Protein AF-A0A554K2M8-F1 (afdb_monomer_lite)

Foldseek 3Di:
DQADFPDADWDKDADPVRFKIKTWTKTKRDNVLRPDPLRNVLRVQLRVQCRPPVDDPVCQQQAQRPVGSVDGNVRVQVVSCVVSVIHMDGPDMDMGGD

Sequence (98 aa):
MEKALNQGVVESY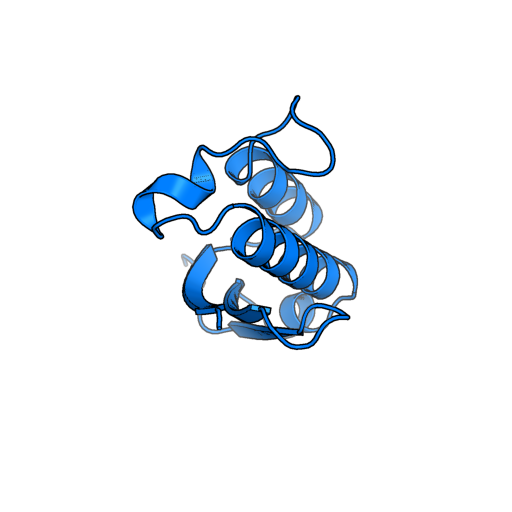IHSNRKVGVLLELRCETDFVARTDEFKTLAHELCLQVAALNPKKSELMGQPWIKDAAKTIKDLITEYAEKLGENIVVKRFIRYEL

Secondary structure (DSSP, 8-state):
-PPP--EEEEEEEE-TTSSEEEEEEEEES-HHHHTSHHHHHHHHHHHHHHHHH---HHHHTTSEETTEEEEEHHHHHHHHHHHHTS--EEEEEEEEE-

pLDDT: mean 96.4, std 7.31, range [51.28, 98.88]

Structure (mmCIF, N/CA/C/O backbone):
data_AF-A0A554K2M8-F1
#
_entry.id   AF-A0A554K2M8-F1
#
loop_
_atom_site.group_PDB
_atom_site.id
_atom_site.type_symbol
_atom_site.label_atom_id
_atom_site.label_alt_id
_atom_site.label_comp_id
_atom_site.label_asym_id
_atom_site.label_entity_id
_atom_site.label_seq_id
_atom_site.pdbx_PDB_ins_code
_atom_site.Cartn_x
_atom_site.Cartn_y
_atom_site.Cartn_z
_atom_site.occupancy
_atom_site.B_iso_or_equiv
_atom_site.auth_seq_id
_atom_site.auth_comp_id
_atom_site.auth_asym_id
_atom_site.auth_atom_id
_atom_site.pdbx_PDB_model_num
ATOM 1 N N . MET A 1 1 ? -9.659 -6.185 23.335 1.00 51.28 1 MET A N 1
ATOM 2 C CA . MET A 1 1 ? -9.825 -7.034 22.138 1.00 51.28 1 MET A CA 1
ATOM 3 C C . MET A 1 1 ? -8.956 -6.437 21.058 1.00 51.28 1 MET A C 1
ATOM 5 O O . MET A 1 1 ? -9.173 -5.284 20.714 1.00 51.28 1 MET A O 1
ATOM 9 N N . GLU A 1 2 ? -7.954 -7.170 20.590 1.00 54.72 2 GLU A N 1
ATOM 10 C CA . GLU A 1 2 ? -7.247 -6.819 19.358 1.00 54.72 2 GLU A CA 1
ATOM 11 C C . GLU A 1 2 ? -8.264 -6.922 18.211 1.00 54.72 2 GLU A C 1
ATOM 13 O O . GLU A 1 2 ? -8.935 -7.949 18.070 1.00 54.72 2 GLU A O 1
ATOM 18 N N . LYS A 1 3 ? -8.505 -5.827 17.484 1.00 67.62 3 LYS A N 1
ATOM 19 C CA . LYS A 1 3 ? -9.487 -5.819 16.393 1.00 67.62 3 LYS A CA 1
ATOM 20 C C . LYS A 1 3 ? -8.943 -6.660 15.236 1.00 67.62 3 LYS A C 1
ATOM 22 O O . LYS A 1 3 ? -7.775 -6.563 14.875 1.00 67.62 3 LYS A O 1
ATOM 27 N N . ALA A 1 4 ? -9.787 -7.506 14.652 1.00 80.69 4 ALA A N 1
ATOM 28 C CA . ALA A 1 4 ? -9.380 -8.361 13.543 1.00 80.69 4 ALA A CA 1
ATOM 29 C C . ALA A 1 4 ? -9.188 -7.548 12.246 1.00 80.69 4 ALA A C 1
ATOM 31 O O . ALA A 1 4 ? -10.066 -6.779 11.859 1.00 80.69 4 ALA A O 1
ATOM 32 N N . LEU A 1 5 ? -8.079 -7.777 11.536 1.00 87.94 5 LEU A N 1
ATOM 33 C CA . LEU A 1 5 ? -7.765 -7.174 10.229 1.00 87.94 5 LEU A CA 1
ATOM 34 C C . LEU A 1 5 ? -8.553 -7.843 9.087 1.00 87.94 5 LEU A C 1
ATOM 36 O O . LEU A 1 5 ? -7.998 -8.595 8.271 1.00 87.94 5 LEU A O 1
ATOM 40 N N . ASN A 1 6 ? -9.863 -7.596 9.062 1.00 92.62 6 ASN A N 1
ATOM 41 C CA . ASN A 1 6 ? -10.808 -8.224 8.133 1.00 92.62 6 ASN A CA 1
ATOM 42 C C . ASN A 1 6 ? -11.439 -7.248 7.128 1.00 92.62 6 ASN A C 1
ATOM 44 O O . ASN A 1 6 ? -12.207 -7.692 6.278 1.00 92.62 6 ASN A O 1
ATOM 48 N N . GLN A 1 7 ? -11.124 -5.955 7.211 1.00 97.50 7 GLN A N 1
ATOM 49 C CA . GLN A 1 7 ? -11.601 -4.924 6.285 1.00 97.50 7 GLN A CA 1
ATOM 50 C C . GLN A 1 7 ? -10.439 -4.394 5.440 1.00 97.50 7 GLN A C 1
ATOM 52 O O . GLN A 1 7 ? -9.280 -4.727 5.697 1.00 97.50 7 GLN A O 1
ATOM 57 N N . GLY A 1 8 ? -10.734 -3.610 4.402 1.00 97.81 8 GLY A N 1
ATOM 58 C CA . GLY A 1 8 ? -9.716 -3.022 3.534 1.00 97.81 8 GLY A CA 1
ATOM 59 C C . GLY A 1 8 ? -10.150 -2.891 2.079 1.00 97.81 8 GLY A C 1
ATOM 60 O O . GLY A 1 8 ? -11.339 -2.921 1.770 1.00 97.81 8 GLY A O 1
ATOM 61 N N . VAL A 1 9 ? -9.170 -2.768 1.183 1.00 98.56 9 VAL A N 1
ATOM 62 C CA . VAL A 1 9 ? -9.387 -2.612 -0.262 1.00 98.56 9 VAL A CA 1
ATOM 63 C C . VAL A 1 9 ? -8.470 -3.523 -1.074 1.00 98.56 9 VAL A C 1
ATOM 65 O O . VAL A 1 9 ? -7.367 -3.879 -0.649 1.00 98.56 9 VAL A O 1
ATOM 68 N N . VAL A 1 10 ? -8.928 -3.868 -2.276 1.00 98.62 10 VAL A N 1
ATOM 69 C CA . VAL A 1 10 ? -8.060 -4.339 -3.357 1.00 98.62 10 VAL A CA 1
ATOM 70 C C . VAL A 1 10 ? -7.889 -3.176 -4.322 1.00 98.62 10 VAL A C 1
ATOM 72 O O . VAL A 1 10 ? -8.847 -2.785 -4.983 1.00 98.62 10 VAL A O 1
ATOM 75 N N . GLU A 1 11 ? -6.684 -2.621 -4.373 1.00 98.75 11 GLU A N 1
ATOM 76 C CA . GLU A 1 11 ? -6.327 -1.514 -5.255 1.00 98.75 11 GLU A CA 1
ATOM 77 C C . GLU A 1 11 ? -5.616 -2.037 -6.505 1.00 98.75 11 GLU A C 1
ATOM 79 O O . GLU A 1 11 ? -4.915 -3.055 -6.465 1.00 98.75 11 GLU A O 1
ATOM 84 N N . SER A 1 12 ? -5.805 -1.338 -7.621 1.00 98.62 12 SER A N 1
ATOM 85 C CA . SER A 1 12 ? -5.179 -1.661 -8.895 1.00 98.62 12 SER A CA 1
ATOM 86 C C . SER A 1 12 ? -4.457 -0.457 -9.481 1.00 98.62 12 SER A C 1
ATOM 88 O O . SER A 1 12 ? -4.952 0.667 -9.454 1.00 98.62 12 SER A O 1
ATOM 90 N N . TYR A 1 13 ? -3.300 -0.701 -10.084 1.00 98.69 13 TYR A N 1
ATOM 91 C CA . TYR A 1 13 ? -2.591 0.305 -10.862 1.00 98.69 13 TYR A CA 1
ATOM 92 C C . TYR A 1 13 ? -2.159 -0.283 -12.194 1.00 98.69 13 TYR A C 1
ATOM 94 O O . TYR A 1 13 ? -1.492 -1.313 -12.229 1.00 98.69 13 TYR A O 1
ATOM 102 N N . ILE A 1 14 ? -2.501 0.393 -13.288 1.00 98.62 14 ILE A N 1
ATOM 103 C CA . ILE A 1 14 ? -2.018 0.073 -14.630 1.00 98.62 14 ILE A CA 1
ATOM 104 C C . ILE A 1 14 ? -1.189 1.257 -15.105 1.00 98.62 14 ILE A C 1
ATOM 106 O O . ILE A 1 14 ? -1.689 2.379 -15.187 1.00 98.62 14 ILE A O 1
ATOM 110 N N . HIS A 1 15 ? 0.082 1.010 -15.414 1.00 98.19 15 HIS A N 1
ATOM 111 C CA . HIS A 1 15 ? 0.964 2.057 -15.904 1.00 98.19 15 HIS A CA 1
ATOM 112 C C . HIS A 1 15 ? 0.477 2.579 -17.264 1.00 98.19 15 HIS A C 1
ATOM 114 O O . HIS A 1 15 ? -0.139 1.849 -18.043 1.00 98.19 15 HIS A O 1
ATOM 120 N N . SER A 1 16 ? 0.763 3.844 -17.577 1.00 97.50 16 SER A N 1
ATOM 121 C CA . SER A 1 16 ? 0.210 4.538 -18.753 1.00 97.50 16 SER A CA 1
ATOM 122 C C . SER A 1 16 ? 0.541 3.852 -20.084 1.00 97.50 16 SER A C 1
ATOM 124 O 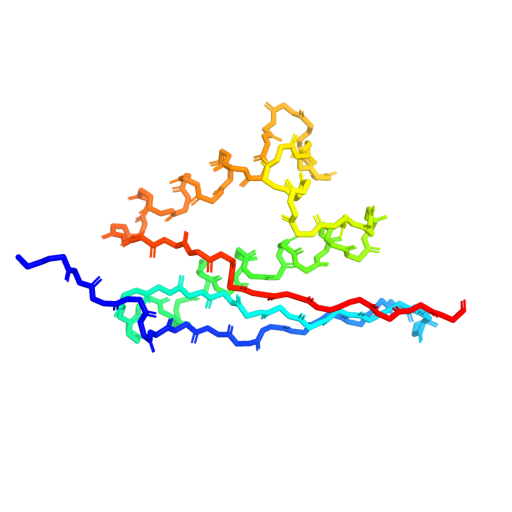O . SER A 1 16 ? -0.275 3.859 -21.004 1.00 97.50 16 SER A O 1
ATOM 126 N N . ASN A 1 17 ? 1.703 3.197 -20.175 1.00 97.62 17 ASN A N 1
ATOM 127 C CA . ASN A 1 17 ? 2.119 2.421 -21.347 1.00 97.62 17 ASN A CA 1
ATOM 128 C C . ASN A 1 17 ? 1.479 1.019 -21.441 1.00 97.62 17 ASN A C 1
ATOM 130 O O . ASN A 1 17 ? 1.757 0.293 -22.393 1.00 97.62 17 ASN A O 1
ATOM 134 N N . ARG A 1 18 ? 0.655 0.630 -20.457 1.00 97.75 18 ARG A N 1
ATOM 135 C CA . ARG A 1 18 ? -0.037 -0.666 -20.335 1.00 97.75 18 ARG A CA 1
ATOM 136 C C . ARG A 1 18 ? 0.873 -1.901 -20.285 1.00 97.75 18 ARG A C 1
ATOM 138 O O . ARG A 1 18 ? 0.385 -3.011 -20.472 1.00 97.75 18 ARG A O 1
ATOM 145 N N . LYS A 1 19 ? 2.172 -1.733 -20.018 1.00 98.38 19 LYS A N 1
ATOM 146 C CA . LYS A 1 19 ? 3.134 -2.842 -19.894 1.00 98.38 19 LYS A CA 1
ATOM 147 C C . LYS A 1 19 ? 3.354 -3.313 -18.464 1.00 98.38 19 LYS A C 1
ATOM 149 O O . LYS A 1 19 ? 3.830 -4.422 -18.286 1.00 98.38 19 LYS A O 1
ATOM 154 N N . VAL A 1 20 ? 3.007 -2.498 -17.465 1.00 98.69 20 VAL A N 1
ATOM 155 C CA . VAL A 1 20 ? 3.123 -2.846 -16.041 1.00 98.69 20 VAL A CA 1
ATOM 156 C C . VAL A 1 20 ? 1.765 -2.695 -15.367 1.00 98.69 20 VAL A C 1
ATOM 158 O O . VAL A 1 20 ? 1.091 -1.678 -15.550 1.00 98.69 20 VAL A O 1
ATOM 161 N N . GLY A 1 21 ? 1.376 -3.696 -14.579 1.00 98.69 21 GLY A N 1
ATOM 162 C CA . GLY A 1 21 ? 0.144 -3.690 -13.794 1.00 98.69 21 GLY A CA 1
ATOM 163 C C . GLY A 1 21 ? 0.349 -4.267 -12.397 1.00 98.69 21 GLY A C 1
ATOM 164 O O . GLY A 1 21 ? 1.113 -5.214 -12.226 1.00 98.69 21 GLY A O 1
ATOM 165 N N . VAL A 1 22 ? -0.333 -3.709 -11.400 1.00 98.88 22 VAL A N 1
ATOM 166 C CA . VAL A 1 22 ? -0.274 -4.135 -9.996 1.00 98.88 22 VAL A CA 1
ATOM 167 C C . VAL A 1 22 ? -1.683 -4.332 -9.451 1.00 98.88 22 VAL A C 1
ATOM 169 O O . VAL A 1 22 ? -2.570 -3.526 -9.721 1.00 98.88 22 VAL A O 1
ATOM 172 N N . LEU A 1 23 ? -1.866 -5.390 -8.659 1.00 98.81 23 LEU A N 1
ATOM 173 C CA . LEU A 1 23 ? -3.005 -5.566 -7.757 1.00 98.81 23 LEU A CA 1
ATOM 174 C C . LEU A 1 23 ? -2.478 -5.724 -6.333 1.00 98.81 23 LEU A C 1
ATOM 176 O O . LEU A 1 23 ? -1.597 -6.555 -6.099 1.00 98.81 23 LEU A O 1
ATOM 180 N N . LEU A 1 24 ? -3.021 -4.962 -5.387 1.00 98.75 24 LEU A N 1
ATOM 181 C CA . LEU A 1 24 ? -2.580 -4.937 -3.994 1.00 98.75 24 LEU A CA 1
ATOM 182 C C . LEU A 1 24 ? -3.776 -5.038 -3.047 1.00 98.75 24 LEU A C 1
ATOM 184 O O . LEU A 1 24 ? -4.738 -4.294 -3.170 1.00 98.75 24 LEU A O 1
ATOM 188 N N . GLU A 1 25 ? -3.700 -5.944 -2.073 1.00 98.62 25 GLU A N 1
ATOM 189 C CA . GLU A 1 25 ? -4.672 -6.053 -0.982 1.00 98.62 25 GLU A CA 1
ATOM 190 C C . GLU A 1 25 ? -4.119 -5.351 0.266 1.00 98.62 25 GLU A C 1
ATOM 192 O O . GLU A 1 25 ? -3.167 -5.841 0.890 1.00 98.62 25 GLU A O 1
ATOM 197 N N . LEU A 1 26 ? -4.730 -4.222 0.631 1.00 98.69 26 LEU A N 1
ATOM 198 C CA . LEU A 1 26 ? -4.423 -3.454 1.837 1.00 98.69 26 LEU A CA 1
ATOM 199 C C . LEU A 1 26 ? -5.535 -3.668 2.860 1.00 98.69 26 LEU A C 1
ATOM 201 O O . LEU A 1 26 ? -6.707 -3.485 2.539 1.00 98.69 26 LEU A O 1
ATOM 205 N N . ARG A 1 27 ? -5.177 -4.054 4.085 1.00 98.38 27 ARG A N 1
ATOM 206 C CA . ARG A 1 27 ? -6.135 -4.340 5.157 1.00 98.38 27 ARG A CA 1
ATOM 207 C C . ARG A 1 27 ? -6.088 -3.308 6.271 1.00 98.38 27 ARG A C 1
ATOM 209 O O . ARG A 1 27 ? -5.007 -2.830 6.602 1.00 98.38 27 ARG A O 1
ATOM 216 N N . CYS A 1 28 ? -7.251 -3.063 6.859 1.00 97.81 28 CYS A N 1
ATOM 217 C CA . CYS A 1 28 ? -7.478 -2.293 8.077 1.00 97.81 28 CYS A CA 1
ATOM 218 C C . CYS A 1 28 ? -8.500 -3.009 8.979 1.00 97.81 28 CYS A C 1
ATOM 220 O O . CYS A 1 28 ? -8.881 -4.161 8.728 1.00 97.81 28 CYS A O 1
ATOM 222 N N . GLU A 1 29 ? -8.920 -2.356 10.059 1.00 97.31 29 GLU A N 1
ATOM 223 C CA . GLU A 1 29 ? -9.786 -2.957 11.072 1.00 97.31 29 GLU A CA 1
ATOM 224 C C . GLU A 1 29 ? -11.267 -2.722 10.766 1.00 97.31 29 GLU A C 1
ATOM 226 O O . GLU A 1 29 ? -12.081 -3.629 10.960 1.00 97.31 29 GLU A O 1
ATOM 231 N N . THR A 1 30 ? -11.631 -1.534 10.270 1.00 96.81 30 THR A N 1
ATOM 232 C CA . THR A 1 30 ? -13.029 -1.173 10.000 1.00 96.81 30 THR A CA 1
ATOM 233 C C . THR A 1 30 ? -13.294 -0.791 8.547 1.00 96.81 30 THR A C 1
ATOM 235 O O . THR A 1 30 ? -12.438 -0.285 7.824 1.00 96.81 30 THR A O 1
ATOM 238 N N . ASP A 1 31 ? -14.538 -1.010 8.119 1.00 96.50 31 ASP A N 1
ATOM 239 C CA . ASP A 1 31 ? -15.028 -0.608 6.797 1.00 96.50 31 ASP A CA 1
ATOM 240 C C . ASP A 1 31 ? -15.156 0.922 6.678 1.00 96.50 31 ASP A C 1
ATOM 242 O O . ASP A 1 31 ? -15.100 1.471 5.582 1.00 96.50 31 ASP A O 1
ATOM 246 N N . PHE A 1 32 ? -15.265 1.638 7.805 1.00 96.56 32 PHE A N 1
ATOM 247 C CA . PHE A 1 32 ? -15.252 3.100 7.805 1.00 96.56 32 PHE A CA 1
ATOM 248 C C . PHE A 1 32 ? -13.910 3.633 7.290 1.00 96.56 32 PHE A C 1
ATOM 250 O O . PHE A 1 32 ? -13.897 4.421 6.346 1.00 96.56 32 PHE A O 1
ATOM 257 N N . VAL A 1 33 ? -12.791 3.147 7.844 1.00 97.69 33 VAL A N 1
ATOM 258 C CA . VAL A 1 33 ? -11.446 3.532 7.384 1.00 97.69 33 VAL A CA 1
ATOM 259 C C . VAL A 1 33 ? -11.178 3.040 5.964 1.00 97.69 33 VAL A C 1
ATOM 261 O O . VAL A 1 33 ? -10.662 3.804 5.156 1.00 97.69 33 VAL A O 1
ATOM 264 N N . ALA A 1 34 ? -11.601 1.822 5.607 1.00 98.06 34 ALA A N 1
ATOM 265 C CA . ALA A 1 34 ? -11.409 1.282 4.256 1.00 98.06 34 ALA A CA 1
ATOM 266 C C . ALA A 1 34 ? -11.999 2.173 3.140 1.00 98.06 34 ALA A C 1
ATOM 268 O O . ALA A 1 34 ? -11.561 2.115 1.988 1.00 98.06 34 ALA A O 1
ATOM 269 N N . ARG A 1 35 ? -13.007 2.993 3.465 1.00 97.50 35 ARG A N 1
ATOM 270 C CA . ARG A 1 35 ? -13.718 3.854 2.511 1.00 97.50 35 ARG A CA 1
ATOM 271 C C . ARG A 1 35 ? -13.156 5.271 2.405 1.00 97.50 35 ARG A C 1
ATOM 273 O O . ARG A 1 35 ? -13.568 5.967 1.472 1.00 97.50 35 ARG A O 1
ATOM 280 N N . THR A 1 36 ? -12.252 5.690 3.292 1.00 98.38 36 THR A N 1
ATOM 281 C CA . THR A 1 36 ? -11.693 7.051 3.284 1.00 98.38 36 THR A CA 1
ATOM 282 C C . THR A 1 36 ? -10.750 7.275 2.107 1.00 98.38 36 THR A C 1
ATOM 284 O O . THR A 1 36 ? -10.138 6.341 1.577 1.00 98.38 36 THR A O 1
AT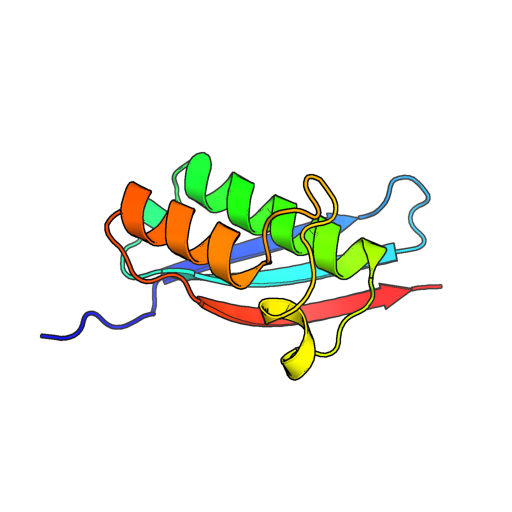OM 287 N N . ASP A 1 37 ? -10.625 8.534 1.693 1.00 98.38 37 ASP A N 1
ATOM 288 C CA . ASP A 1 37 ? -9.727 8.908 0.602 1.00 98.38 37 ASP A CA 1
ATOM 289 C C . ASP A 1 37 ? -8.265 8.773 1.026 1.00 98.38 37 ASP A C 1
ATOM 291 O O . ASP A 1 37 ? -7.426 8.381 0.219 1.00 98.38 37 ASP A O 1
ATOM 295 N N . GLU A 1 38 ? -7.951 8.999 2.302 1.00 98.31 38 GLU A N 1
ATOM 296 C CA . GLU A 1 38 ? -6.623 8.762 2.859 1.00 98.31 38 GLU A CA 1
ATOM 297 C C . GLU A 1 38 ? -6.205 7.294 2.721 1.00 98.31 38 GLU A C 1
ATOM 299 O O . GLU A 1 38 ? -5.105 7.009 2.249 1.00 98.31 38 GLU A O 1
ATOM 304 N N . PHE A 1 39 ? -7.074 6.348 3.089 1.00 98.56 39 PHE A N 1
ATOM 305 C CA . PHE A 1 39 ? -6.739 4.926 3.012 1.00 98.56 39 PHE A CA 1
ATOM 306 C C . PHE A 1 39 ? -6.546 4.462 1.563 1.00 98.56 39 PHE A C 1
ATOM 308 O O . PHE A 1 39 ? -5.584 3.756 1.252 1.00 98.56 39 PHE A O 1
ATOM 315 N N . LYS A 1 40 ? -7.419 4.913 0.652 1.00 98.69 40 LYS A N 1
ATOM 316 C CA . LYS A 1 40 ? -7.293 4.636 -0.788 1.00 98.69 40 LYS A CA 1
ATOM 317 C C . LYS A 1 40 ? -6.046 5.281 -1.388 1.00 98.69 40 LYS A C 1
ATOM 319 O O . LYS A 1 40 ? -5.363 4.654 -2.192 1.00 98.69 40 LYS A O 1
ATOM 324 N N . THR A 1 41 ? -5.700 6.492 -0.950 1.00 98.62 41 THR A N 1
ATOM 325 C CA . THR A 1 41 ? -4.462 7.170 -1.357 1.00 98.62 41 THR A CA 1
ATOM 326 C C . THR A 1 41 ? -3.252 6.331 -0.970 1.00 98.62 41 THR A C 1
ATOM 328 O O . THR A 1 41 ? -2.427 6.039 -1.830 1.00 98.62 41 THR A O 1
ATOM 331 N N . LEU A 1 42 ? -3.172 5.850 0.275 1.00 98.75 42 LEU A N 1
ATOM 332 C CA . LEU A 1 42 ? -2.090 4.956 0.694 1.00 98.75 42 LEU A CA 1
ATOM 333 C C . LEU A 1 42 ? -2.026 3.686 -0.169 1.00 98.75 42 LEU A C 1
ATOM 335 O O . LEU A 1 42 ? -0.948 3.312 -0.626 1.00 98.75 42 LEU A O 1
ATOM 339 N N . ALA A 1 43 ? -3.162 3.028 -0.418 1.00 98.81 43 ALA A N 1
ATOM 340 C CA . ALA A 1 43 ? -3.206 1.830 -1.258 1.00 98.81 43 ALA A CA 1
ATOM 341 C C . ALA A 1 43 ? -2.681 2.101 -2.680 1.00 98.81 43 ALA A C 1
ATOM 343 O O . ALA A 1 43 ? -1.918 1.294 -3.226 1.00 98.81 43 ALA A O 1
ATOM 344 N N . HIS A 1 44 ? -3.030 3.257 -3.250 1.00 98.81 44 HIS A N 1
ATOM 345 C CA . HIS A 1 44 ? -2.550 3.690 -4.556 1.00 98.81 44 HIS A CA 1
ATOM 346 C C . HIS A 1 44 ? -1.040 3.967 -4.553 1.00 98.81 44 HIS A C 1
ATOM 348 O O . HIS A 1 44 ? -0.326 3.455 -5.413 1.00 98.81 44 HIS A O 1
ATOM 354 N N . GLU A 1 45 ? -0.522 4.696 -3.560 1.00 98.69 45 GLU A N 1
ATOM 355 C CA . GLU A 1 45 ? 0.918 4.957 -3.411 1.00 98.69 45 GLU A CA 1
ATOM 356 C C . GLU A 1 45 ? 1.733 3.663 -3.304 1.00 98.69 45 GLU A C 1
ATOM 358 O O . GLU A 1 45 ? 2.788 3.527 -3.926 1.00 98.69 45 GLU A O 1
ATOM 363 N N . LEU A 1 46 ? 1.221 2.675 -2.568 1.00 98.81 46 LEU A N 1
ATOM 364 C CA . LEU A 1 46 ? 1.849 1.360 -2.461 1.00 98.81 46 LEU A CA 1
ATOM 365 C C . LEU A 1 46 ? 1.825 0.605 -3.798 1.00 98.81 46 LEU A C 1
ATOM 367 O O . LEU A 1 46 ? 2.791 -0.084 -4.127 1.00 98.81 46 LEU A O 1
ATOM 371 N N . CYS A 1 47 ? 0.772 0.759 -4.606 1.00 98.81 47 CYS A N 1
ATOM 372 C CA . CYS A 1 47 ? 0.760 0.219 -5.965 1.00 98.81 47 CYS A CA 1
ATOM 373 C C . CYS A 1 47 ? 1.818 0.883 -6.855 1.00 98.81 47 CYS A C 1
ATOM 375 O O . CYS A 1 47 ? 2.511 0.174 -7.586 1.00 98.81 47 CYS A O 1
ATOM 377 N N . LEU A 1 48 ? 1.984 2.210 -6.773 1.00 98.62 48 LEU A N 1
ATOM 378 C CA . LEU A 1 48 ? 3.029 2.935 -7.507 1.00 98.62 48 LEU A CA 1
ATOM 379 C C . LEU A 1 48 ? 4.428 2.456 -7.103 1.00 98.62 48 LEU A C 1
ATOM 381 O O . LEU A 1 48 ? 5.259 2.184 -7.971 1.00 98.62 48 LEU A O 1
ATOM 385 N N . GLN A 1 49 ? 4.665 2.283 -5.800 1.00 98.62 49 GLN A N 1
ATOM 386 C CA . GLN A 1 49 ? 5.911 1.734 -5.266 1.00 98.62 49 GLN A CA 1
ATOM 387 C C . GLN A 1 49 ? 6.213 0.352 -5.859 1.00 98.62 49 GLN A C 1
ATOM 389 O O . GLN A 1 49 ? 7.300 0.119 -6.392 1.00 98.62 49 GLN A O 1
ATOM 394 N N . VAL A 1 50 ? 5.244 -0.567 -5.782 1.00 98.75 50 VAL A N 1
ATOM 395 C CA . VAL A 1 50 ? 5.402 -1.934 -6.292 1.00 98.75 50 VAL A CA 1
ATOM 396 C C . VAL A 1 50 ? 5.638 -1.918 -7.800 1.00 98.75 50 VAL A C 1
ATOM 398 O O . VAL A 1 50 ? 6.535 -2.612 -8.279 1.00 98.75 50 VAL A O 1
ATOM 401 N N . ALA A 1 51 ? 4.879 -1.112 -8.546 1.00 98.56 51 ALA A N 1
ATOM 402 C CA . ALA A 1 51 ? 5.004 -1.000 -9.995 1.00 98.56 51 ALA A CA 1
ATOM 403 C C . ALA A 1 51 ? 6.408 -0.548 -10.413 1.00 98.56 51 ALA A C 1
ATOM 405 O O . ALA A 1 51 ? 6.972 -1.129 -11.344 1.00 98.56 51 ALA A O 1
ATOM 406 N N . ALA A 1 52 ? 6.961 0.441 -9.706 1.00 97.94 52 ALA A N 1
ATOM 407 C CA . ALA A 1 52 ? 8.252 1.044 -10.008 1.00 97.94 52 ALA A CA 1
ATOM 408 C C . ALA A 1 52 ? 9.444 0.154 -9.631 1.00 97.94 52 ALA A C 1
ATOM 410 O O . ALA A 1 52 ? 10.394 0.067 -10.404 1.00 97.94 52 ALA A O 1
ATOM 411 N N . LEU A 1 53 ? 9.413 -0.493 -8.460 1.00 97.88 53 LEU A N 1
ATOM 412 C CA . LEU A 1 53 ? 10.602 -1.156 -7.903 1.00 97.88 53 LEU A CA 1
ATOM 413 C C . LEU A 1 53 ? 10.565 -2.687 -7.936 1.00 97.88 53 LEU A C 1
ATOM 415 O O . LEU A 1 53 ? 11.556 -3.314 -7.573 1.00 97.88 53 LEU A O 1
ATOM 419 N N . ASN A 1 54 ? 9.444 -3.294 -8.341 1.00 98.06 54 ASN A N 1
ATOM 420 C CA . ASN A 1 54 ? 9.264 -4.750 -8.398 1.00 98.06 54 ASN A CA 1
ATOM 421 C C . ASN A 1 54 ? 9.766 -5.512 -7.139 1.00 98.06 54 ASN A C 1
ATOM 423 O O . ASN A 1 54 ? 10.513 -6.486 -7.268 1.00 98.06 54 ASN A O 1
ATOM 427 N N . PRO A 1 55 ? 9.404 -5.081 -5.912 1.00 98.00 55 PRO A N 1
ATOM 428 C CA . PRO A 1 55 ? 9.873 -5.728 -4.691 1.00 98.00 55 PRO A CA 1
ATOM 429 C C . PRO A 1 55 ? 9.327 -7.144 -4.541 1.00 98.00 55 PRO A C 1
ATOM 431 O O . PRO A 1 55 ? 8.162 -7.412 -4.851 1.00 98.00 55 PRO A O 1
ATOM 434 N N . LYS A 1 56 ? 10.088 -8.022 -3.879 1.00 97.00 56 LYS A N 1
ATOM 435 C CA . LYS A 1 56 ? 9.457 -9.140 -3.167 1.00 97.00 56 LYS A CA 1
ATOM 436 C C . LYS A 1 56 ? 8.704 -8.601 -1.955 1.00 97.00 56 LYS A C 1
ATOM 438 O O . LYS A 1 56 ? 9.090 -7.606 -1.343 1.00 97.00 56 LYS A O 1
ATOM 443 N N . LYS A 1 57 ? 7.658 -9.308 -1.521 1.00 93.50 57 LYS A N 1
ATOM 444 C CA . LYS A 1 57 ? 6.869 -8.902 -0.344 1.00 93.50 57 LYS A CA 1
ATOM 445 C C . LYS A 1 57 ? 7.727 -8.668 0.911 1.00 93.50 57 LYS A C 1
ATOM 447 O O . LYS A 1 57 ? 7.438 -7.753 1.672 1.00 93.50 57 LYS A O 1
ATOM 452 N N . SER A 1 58 ? 8.768 -9.476 1.118 1.00 96.38 58 SER A N 1
ATOM 453 C CA . SER A 1 58 ? 9.695 -9.358 2.255 1.00 96.38 58 SER A CA 1
ATOM 454 C C . SER A 1 58 ? 10.558 -8.095 2.230 1.00 96.38 58 SER A C 1
ATOM 456 O O . SER A 1 58 ? 11.089 -7.711 3.264 1.00 96.38 58 SER A O 1
ATOM 458 N N . GLU A 1 59 ? 10.713 -7.465 1.069 1.00 97.38 59 GLU A N 1
ATOM 459 C CA . GLU A 1 59 ? 11.597 -6.316 0.865 1.00 97.38 59 GLU A CA 1
ATOM 460 C C . GLU A 1 59 ? 10.830 -4.992 0.949 1.00 97.38 59 GLU A C 1
ATOM 462 O O . GLU A 1 59 ? 11.391 -3.997 1.399 1.00 97.38 59 GLU A O 1
ATOM 467 N N . LEU A 1 60 ? 9.541 -4.988 0.571 1.00 98.06 60 LEU A N 1
ATOM 468 C CA . LEU A 1 60 ? 8.715 -3.783 0.416 1.00 98.06 60 LEU A CA 1
ATOM 469 C C . LEU A 1 60 ? 8.826 -2.809 1.598 1.00 98.06 60 LEU A C 1
ATOM 471 O O . LEU A 1 60 ? 9.053 -1.624 1.390 1.00 98.06 60 LEU A O 1
ATOM 475 N N . MET A 1 61 ? 8.690 -3.301 2.832 1.00 98.00 61 MET A N 1
ATOM 476 C CA . MET A 1 61 ? 8.632 -2.450 4.030 1.00 98.00 61 MET A CA 1
ATOM 477 C C . MET A 1 61 ? 9.913 -1.638 4.260 1.00 98.00 61 MET A C 1
ATOM 479 O O . MET A 1 61 ? 9.842 -0.540 4.804 1.00 98.00 61 MET A O 1
ATOM 483 N N . GLY A 1 62 ? 11.071 -2.178 3.869 1.00 98.00 62 GLY A N 1
ATOM 484 C CA . GLY A 1 62 ? 12.370 -1.526 4.052 1.00 98.00 62 GLY A CA 1
ATOM 485 C C . GLY A 1 62 ? 12.774 -0.614 2.896 1.00 98.00 62 GLY A C 1
ATOM 486 O O . GLY A 1 62 ? 13.817 0.029 2.975 1.00 98.00 62 GLY A O 1
ATOM 487 N N . GLN A 1 63 ? 11.993 -0.565 1.815 1.00 98.25 63 GLN A N 1
ATOM 488 C CA . GLN A 1 63 ? 12.329 0.272 0.671 1.00 98.25 63 GLN A CA 1
ATOM 489 C C . GLN A 1 63 ? 12.119 1.755 0.988 1.00 98.25 63 GLN A C 1
ATOM 491 O O . GLN A 1 63 ? 11.117 2.098 1.626 1.00 98.25 63 GLN A O 1
ATOM 496 N N . PRO A 1 64 ? 12.997 2.639 0.484 1.00 98.38 64 PRO A N 1
ATOM 497 C CA . PRO A 1 64 ? 12.706 4.062 0.405 1.00 98.38 64 PRO A CA 1
ATOM 498 C C . PRO A 1 64 ? 11.448 4.293 -0.434 1.00 98.38 64 PRO A C 1
ATOM 500 O O . PRO A 1 64 ? 11.243 3.637 -1.464 1.00 98.38 64 PRO A O 1
ATOM 503 N N . TRP A 1 65 ? 10.603 5.222 -0.004 1.00 98.38 65 TRP A N 1
ATOM 504 C CA . TRP A 1 65 ? 9.417 5.601 -0.755 1.00 98.38 65 TRP A CA 1
ATOM 505 C C . TRP A 1 65 ? 9.814 6.396 -2.001 1.00 98.38 65 TRP A C 1
ATOM 507 O O . TRP A 1 65 ? 10.567 7.363 -1.929 1.00 98.38 65 TRP A O 1
ATOM 517 N N . ILE A 1 66 ? 9.283 6.012 -3.163 1.00 97.50 66 ILE A N 1
ATOM 518 C CA . ILE A 1 66 ? 9.653 6.620 -4.451 1.00 97.50 66 ILE A CA 1
ATOM 519 C C . ILE A 1 66 ? 9.385 8.130 -4.551 1.00 97.50 66 ILE A C 1
ATOM 521 O O . ILE A 1 66 ? 10.007 8.788 -5.382 1.00 97.50 66 ILE A O 1
ATOM 525 N N . LYS A 1 67 ? 8.466 8.689 -3.750 1.00 96.25 67 LYS A N 1
ATOM 526 C CA . LYS A 1 67 ? 8.176 10.135 -3.754 1.00 96.25 67 LYS A CA 1
ATOM 527 C C . LYS A 1 67 ? 9.011 10.927 -2.753 1.00 96.25 67 LYS A C 1
ATOM 529 O O . LYS A 1 67 ? 9.177 12.128 -2.938 1.00 96.25 67 LYS A O 1
ATOM 534 N N . ASP A 1 68 ? 9.528 10.267 -1.723 1.00 96.81 68 ASP A N 1
ATOM 535 C CA . ASP A 1 68 ? 10.394 10.867 -0.715 1.00 96.81 68 ASP A CA 1
ATOM 536 C C . ASP A 1 68 ? 11.291 9.784 -0.105 1.00 96.81 68 ASP A C 1
ATOM 538 O O . ASP A 1 68 ? 10.884 9.017 0.770 1.00 96.81 68 ASP A O 1
ATOM 542 N N . ALA A 1 69 ? 12.538 9.737 -0.572 1.00 95.94 69 ALA A N 1
ATOM 543 C CA . ALA A 1 69 ? 13.509 8.736 -0.149 1.00 95.94 69 ALA A CA 1
ATOM 544 C C . ALA A 1 69 ? 13.970 8.904 1.312 1.00 95.94 69 ALA A C 1
ATOM 546 O O . ALA A 1 69 ? 14.668 8.026 1.819 1.00 95.94 69 ALA A O 1
ATOM 547 N N . ALA A 1 70 ? 13.599 9.997 1.993 1.00 97.44 70 ALA A N 1
ATOM 548 C CA . ALA A 1 70 ? 13.861 10.167 3.421 1.00 97.44 70 ALA A CA 1
ATOM 549 C C . ALA A 1 70 ? 12.978 9.261 4.296 1.00 97.44 70 ALA A C 1
ATOM 551 O O . ALA A 1 70 ? 13.298 9.048 5.465 1.00 97.44 70 ALA A O 1
ATOM 552 N N . LYS A 1 71 ? 11.886 8.720 3.740 1.00 97.69 71 LYS A N 1
ATOM 553 C CA . LYS A 1 71 ? 10.957 7.819 4.427 1.00 97.69 71 LYS A CA 1
ATOM 554 C C . LYS A 1 71 ? 11.002 6.427 3.817 1.00 97.69 71 LYS A C 1
ATOM 556 O O . LYS A 1 71 ? 11.086 6.264 2.599 1.00 97.69 71 LYS A O 1
ATOM 561 N N . THR A 1 72 ? 10.878 5.406 4.656 1.00 98.62 72 THR A N 1
ATOM 562 C CA . THR A 1 72 ? 10.611 4.044 4.185 1.00 98.62 72 THR A CA 1
ATOM 563 C C . THR A 1 72 ? 9.113 3.816 3.985 1.00 98.62 72 THR A C 1
ATOM 565 O O . THR A 1 72 ? 8.270 4.551 4.503 1.00 98.62 72 THR A O 1
ATOM 568 N N . ILE A 1 73 ? 8.753 2.744 3.280 1.00 98.62 73 ILE A N 1
ATOM 569 C CA . ILE A 1 73 ? 7.353 2.305 3.180 1.00 98.62 73 ILE A CA 1
ATOM 570 C C . ILE A 1 73 ? 6.759 1.953 4.546 1.00 98.62 73 ILE A C 1
ATOM 572 O O . ILE A 1 73 ? 5.574 2.190 4.780 1.00 98.62 73 ILE A O 1
ATOM 576 N N . LYS A 1 74 ? 7.569 1.429 5.472 1.00 98.56 74 LYS A N 1
ATOM 577 C CA . LYS A 1 74 ? 7.131 1.211 6.852 1.00 98.56 74 LYS A CA 1
ATOM 578 C C . LYS A 1 74 ? 6.740 2.521 7.534 1.00 98.56 74 LYS A C 1
ATOM 580 O O . LYS A 1 74 ? 5.697 2.556 8.185 1.00 98.56 74 LYS A O 1
ATOM 585 N N . ASP A 1 75 ? 7.541 3.570 7.372 1.00 98.50 75 ASP A N 1
ATOM 586 C CA . ASP A 1 75 ? 7.265 4.878 7.978 1.00 98.50 75 ASP A CA 1
ATOM 587 C C . ASP A 1 75 ? 5.983 5.478 7.401 1.00 98.50 75 ASP A C 1
ATOM 589 O O . ASP A 1 75 ? 5.112 5.901 8.154 1.00 98.50 75 ASP A O 1
ATOM 593 N N . LEU A 1 76 ? 5.811 5.406 6.075 1.00 98.50 76 LEU A N 1
ATOM 594 C CA . LEU A 1 76 ? 4.593 5.853 5.399 1.00 98.50 76 LEU A CA 1
ATOM 595 C C . LEU A 1 76 ? 3.341 5.126 5.920 1.00 98.50 76 LEU A C 1
ATOM 597 O O . LEU A 1 76 ? 2.344 5.766 6.240 1.00 98.50 76 LEU A O 1
ATOM 601 N N . ILE A 1 77 ? 3.379 3.793 6.030 1.00 98.50 77 ILE A N 1
ATOM 602 C CA . ILE A 1 77 ? 2.244 3.014 6.556 1.00 98.50 77 ILE A CA 1
ATOM 603 C C . ILE A 1 77 ? 1.964 3.381 8.017 1.00 98.50 77 ILE A C 1
ATOM 605 O O . ILE A 1 77 ? 0.801 3.487 8.398 1.00 98.50 77 ILE A O 1
ATOM 609 N N . THR A 1 78 ? 3.011 3.587 8.818 1.00 98.38 78 THR A N 1
ATOM 610 C CA . THR A 1 78 ? 2.884 3.939 10.239 1.00 98.38 78 THR A CA 1
ATOM 611 C C . THR A 1 78 ? 2.244 5.316 10.402 1.00 98.38 78 THR A C 1
ATOM 613 O O . THR A 1 78 ? 1.293 5.448 11.161 1.00 98.38 78 THR A O 1
ATOM 616 N N . GLU A 1 79 ? 2.671 6.309 9.619 1.00 98.19 79 GLU A N 1
ATOM 617 C CA . GLU A 1 79 ? 2.091 7.658 9.607 1.00 98.19 79 GLU A CA 1
ATOM 618 C C . GLU A 1 79 ? 0.586 7.628 9.291 1.00 98.19 79 GLU A C 1
ATOM 620 O O . GLU A 1 79 ? -0.223 8.258 9.974 1.00 98.19 79 GLU A O 1
ATOM 625 N N . TYR A 1 80 ? 0.180 6.848 8.284 1.00 98.44 80 TYR A N 1
ATOM 626 C CA . TYR A 1 80 ? -1.236 6.690 7.946 1.00 98.44 80 TYR A CA 1
ATOM 627 C C . TYR A 1 80 ? -2.011 5.899 9.004 1.00 98.44 80 TYR A C 1
ATOM 629 O O . TYR A 1 80 ? -3.156 6.246 9.289 1.00 98.44 80 TYR A O 1
ATOM 637 N N . ALA A 1 81 ? -1.411 4.863 9.593 1.00 97.88 81 ALA A N 1
ATOM 638 C CA . ALA A 1 81 ? -2.022 4.085 10.667 1.00 97.88 81 ALA A CA 1
ATOM 639 C C . ALA A 1 81 ? -2.281 4.953 11.909 1.00 97.88 81 ALA A C 1
ATOM 641 O O . ALA A 1 81 ? -3.378 4.923 12.465 1.00 97.88 81 ALA A O 1
ATOM 642 N N . GLU A 1 82 ? -1.316 5.791 12.296 1.00 98.06 82 GLU A N 1
ATOM 643 C CA . GLU A 1 82 ? -1.456 6.763 13.385 1.00 98.06 82 GLU A CA 1
ATOM 644 C C . GLU A 1 82 ? -2.526 7.813 13.073 1.00 98.06 82 GLU A C 1
ATOM 646 O O . GLU A 1 82 ? -3.396 8.074 13.904 1.00 98.06 82 GLU A O 1
ATOM 651 N N . LYS A 1 83 ? -2.514 8.371 11.855 1.00 97.75 83 LYS A N 1
ATOM 652 C CA . LYS A 1 83 ? -3.507 9.359 11.409 1.00 97.75 83 LYS A 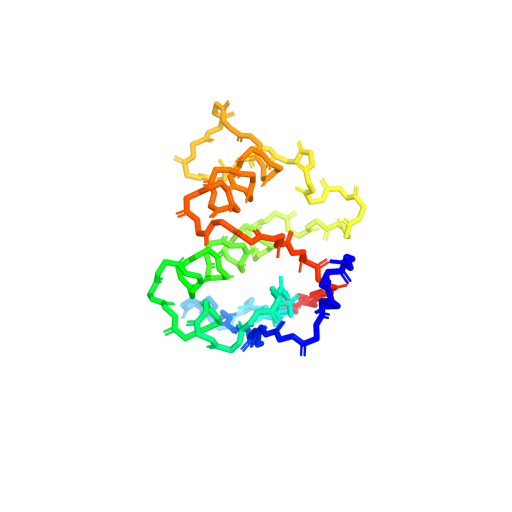CA 1
ATOM 653 C C . LYS A 1 83 ? -4.933 8.801 11.416 1.00 97.75 83 LYS A C 1
ATOM 655 O O . LYS A 1 83 ? -5.870 9.526 11.744 1.00 97.75 83 LYS A O 1
ATOM 660 N N . LEU A 1 84 ? -5.104 7.542 11.018 1.00 97.25 84 LEU A N 1
ATOM 661 C CA . LEU A 1 84 ? -6.411 6.887 10.905 1.00 97.25 84 LEU A CA 1
ATOM 662 C C . LEU A 1 84 ? -6.842 6.180 12.198 1.00 97.25 84 LEU A C 1
ATOM 664 O O . LEU A 1 84 ? -8.011 5.824 12.329 1.00 97.25 84 LEU A O 1
ATOM 668 N N . GLY A 1 85 ? -5.930 5.997 13.156 1.00 96.75 85 GLY A N 1
ATOM 669 C CA . GLY A 1 85 ? -6.202 5.320 14.424 1.00 96.75 85 GLY A CA 1
ATOM 670 C C . GLY A 1 85 ? -6.480 3.820 14.282 1.00 96.75 85 GLY A C 1
ATOM 671 O O . GLY A 1 85 ? -7.171 3.250 15.127 1.00 96.75 85 GLY A O 1
ATOM 672 N N . GLU A 1 86 ? -5.975 3.182 13.223 1.00 94.94 86 GLU A N 1
ATOM 673 C CA . GLU A 1 86 ? -6.166 1.756 12.939 1.00 94.94 86 GLU A CA 1
ATOM 674 C C . GLU A 1 86 ? -4.877 1.097 12.459 1.00 94.94 86 GLU A C 1
ATOM 676 O O . GLU A 1 86 ? -4.059 1.713 11.776 1.00 94.94 86 GLU A O 1
ATOM 681 N N . ASN A 1 87 ? -4.727 -0.196 12.746 1.00 96.06 87 ASN A N 1
ATOM 682 C CA . ASN A 1 87 ? -3.664 -0.988 12.144 1.00 96.06 87 ASN A CA 1
ATOM 683 C C . ASN A 1 87 ? -3.874 -1.136 10.632 1.00 96.06 87 ASN A C 1
ATOM 685 O O . ASN A 1 87 ? -4.968 -1.467 10.176 1.00 96.06 87 ASN A O 1
ATOM 689 N N . ILE A 1 88 ? -2.796 -0.968 9.863 1.00 98.06 88 ILE A N 1
ATOM 690 C CA . ILE A 1 88 ? -2.797 -1.104 8.404 1.00 98.06 88 ILE A CA 1
ATOM 691 C C . ILE A 1 88 ? -1.747 -2.127 7.979 1.00 98.06 88 ILE A C 1
ATOM 693 O O . ILE A 1 88 ? -0.590 -2.061 8.394 1.00 98.06 88 ILE A O 1
ATOM 697 N N . VAL A 1 89 ? -2.135 -3.081 7.129 1.00 97.62 89 VAL A N 1
ATOM 698 C CA . VAL A 1 89 ? -1.248 -4.168 6.692 1.00 97.62 89 VAL A CA 1
ATOM 699 C C . VAL A 1 89 ? -1.379 -4.439 5.200 1.00 97.62 89 VAL A C 1
ATOM 701 O O . VAL A 1 89 ? -2.465 -4.712 4.689 1.00 97.62 89 VAL A O 1
ATOM 704 N N . VAL A 1 90 ? -0.240 -4.489 4.507 1.00 98.19 90 VAL A N 1
ATOM 705 C CA . VAL A 1 90 ? -0.155 -5.034 3.145 1.00 98.19 90 VAL A CA 1
ATOM 706 C C . VAL A 1 90 ? -0.274 -6.558 3.208 1.00 98.19 90 VAL A C 1
ATOM 708 O O . VAL A 1 90 ? 0.661 -7.267 3.599 1.00 98.19 90 VAL A O 1
ATOM 711 N N . LYS A 1 91 ? -1.431 -7.101 2.817 1.00 97.88 91 LYS A N 1
ATOM 712 C CA . LYS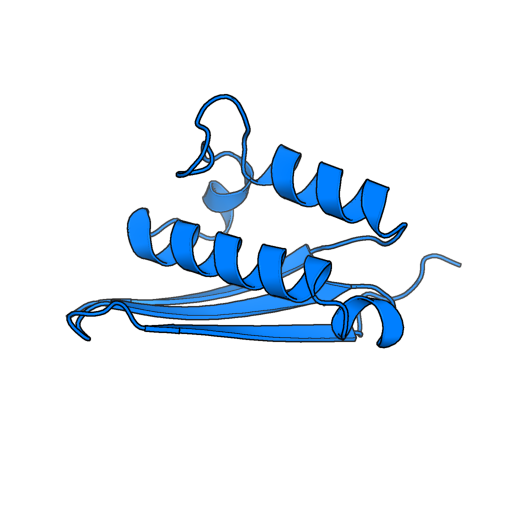 A 1 91 ? -1.676 -8.547 2.897 1.00 97.88 91 LYS A CA 1
ATOM 713 C C . LYS A 1 91 ? -0.948 -9.301 1.793 1.00 97.88 91 LYS A C 1
ATOM 715 O O . LYS A 1 91 ? -0.310 -10.322 2.069 1.00 97.88 91 LYS A O 1
ATOM 720 N N . ARG A 1 92 ? -1.053 -8.829 0.555 1.00 98.25 92 ARG A N 1
ATOM 721 C CA . ARG A 1 92 ? -0.408 -9.402 -0.634 1.00 98.25 92 ARG A CA 1
ATOM 722 C C . ARG A 1 92 ? -0.469 -8.405 -1.780 1.00 98.25 92 ARG A C 1
ATOM 724 O O . ARG A 1 92 ? -1.330 -7.533 -1.794 1.00 98.25 92 ARG A O 1
ATOM 731 N N . PHE A 1 93 ? 0.412 -8.585 -2.747 1.00 98.75 93 PHE A N 1
ATOM 732 C CA . PHE A 1 93 ? 0.338 -7.906 -4.027 1.00 98.75 93 PHE A CA 1
ATOM 733 C C . PHE A 1 93 ? 0.871 -8.829 -5.117 1.00 98.75 93 PHE A C 1
ATOM 735 O O . PHE A 1 93 ? 1.584 -9.796 -4.833 1.00 98.75 93 PHE A O 1
ATOM 742 N N . ILE A 1 94 ? 0.521 -8.519 -6.355 1.00 98.62 94 ILE A N 1
ATOM 743 C CA . ILE A 1 94 ? 1.104 -9.117 -7.548 1.00 98.62 94 ILE A CA 1
ATOM 744 C C . ILE A 1 94 ? 1.417 -8.004 -8.539 1.00 98.62 94 ILE A C 1
ATOM 746 O O . ILE A 1 94 ? 0.668 -7.032 -8.644 1.00 98.62 94 ILE A O 1
ATOM 750 N N . ARG A 1 95 ? 2.529 -8.160 -9.253 1.00 98.56 95 ARG A N 1
ATOM 751 C CA . ARG A 1 95 ? 2.951 -7.279 -10.336 1.00 98.56 95 ARG A CA 1
ATOM 752 C C . ARG A 1 95 ? 3.108 -8.104 -11.604 1.00 98.56 95 ARG A C 1
ATOM 754 O O . ARG A 1 95 ? 3.732 -9.160 -11.573 1.00 98.56 95 ARG A O 1
ATOM 761 N N . TYR A 1 96 ? 2.563 -7.594 -12.697 1.00 98.50 96 TYR A N 1
ATOM 762 C CA . TYR A 1 96 ? 2.771 -8.100 -14.045 1.00 98.50 96 TYR A CA 1
ATOM 763 C C . TYR A 1 96 ? 3.593 -7.093 -14.840 1.00 98.50 96 TYR A C 1
ATOM 765 O O . TYR A 1 96 ? 3.414 -5.883 -14.685 1.00 98.50 96 TYR A O 1
ATOM 773 N N . GLU A 1 97 ? 4.471 -7.607 -15.691 1.00 97.88 97 GLU A N 1
ATOM 774 C CA . GLU A 1 97 ? 5.291 -6.839 -16.621 1.00 97.88 97 GLU A CA 1
ATOM 775 C C . GLU A 1 97 ? 5.432 -7.624 -17.929 1.00 97.88 97 GLU A C 1
ATOM 777 O O . GLU A 1 97 ? 5.561 -8.850 -17.886 1.00 97.88 97 GLU A O 1
ATOM 782 N N . LEU A 1 98 ? 5.345 -6.920 -19.063 1.00 95.88 98 LEU A N 1
ATOM 783 C CA . LEU A 1 98 ? 5.580 -7.452 -20.411 1.00 95.88 98 LEU A CA 1
ATOM 784 C C . LEU A 1 98 ? 7.047 -7.346 -20.826 1.00 95.88 98 LEU A C 1
ATOM 786 O O . LEU A 1 98 ? 7.604 -6.231 -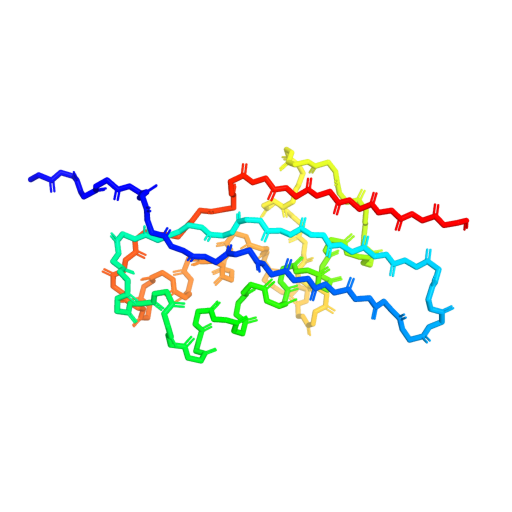20.693 1.00 95.88 98 LEU A O 1
#

Radius of gyration: 13.16 Å; chains: 1; bounding box: 29×20×44 Å